Protein AF-A0A8X7QEQ2-F1 (afdb_monomer_lite)

Sequence (98 aa):
MLLFLHLNSVLGLSLESHLLNSKKRPPGVKASKASGKKTFDPDKQVEEFERIWKIKQKEIDAKERLSKMSLLDSLIGKKEPLLEYEESLKKKLINGLF

Organism: Brassica carinata (NCBI:txid52824)

pLDDT: mean 78.29, std 18.23, range [45.19, 97.06]

Secondary structure (DSSP, 8-state):
-HHHHHHHHHHHHHHHHHH-----PPTT-------------HHHHHHHHHHHHHHHHHHHHHHHHHHHHHHHHHHHT--SPPPHHHHHHHHHHHHHH-

Structure (mmCIF, N/CA/C/O backbone):
data_AF-A0A8X7QEQ2-F1
#
_entry.id   AF-A0A8X7QEQ2-F1
#
loop_
_atom_site.group_PDB
_atom_site.id
_atom_site.type_symbol
_atom_site.label_atom_id
_atom_site.label_alt_id
_atom_site.label_comp_id
_atom_site.label_asym_id
_atom_site.label_entity_id
_atom_site.label_seq_id
_atom_site.pdbx_PDB_ins_code
_atom_site.Cartn_x
_atom_site.Cartn_y
_atom_site.Cartn_z
_atom_site.occupancy
_atom_site.B_iso_or_equiv
_atom_site.auth_seq_id
_atom_site.auth_comp_id
_atom_site.auth_asym_id
_atom_site.auth_atom_id
_atom_site.pdbx_PDB_model_num
ATOM 1 N N . MET A 1 1 ? 18.983 -16.475 1.110 1.00 55.41 1 MET A N 1
ATOM 2 C CA . MET A 1 1 ? 19.321 -16.935 -0.260 1.00 55.41 1 MET A CA 1
ATOM 3 C C . MET A 1 1 ? 18.166 -17.656 -0.959 1.00 55.41 1 MET A C 1
ATOM 5 O O . MET A 1 1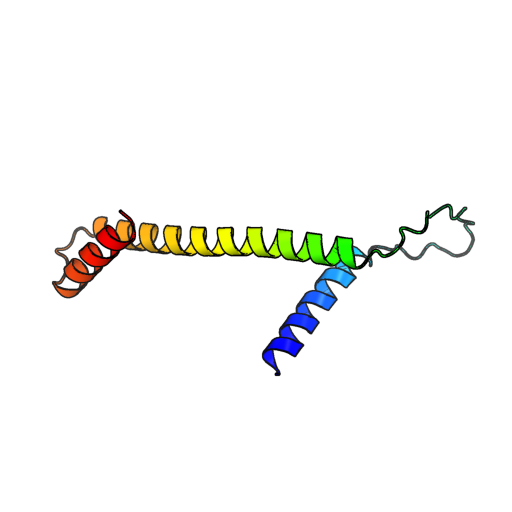 ? 17.936 -17.359 -2.122 1.00 55.41 1 MET A O 1
ATOM 9 N N . LEU A 1 2 ? 17.392 -18.525 -0.287 1.00 52.28 2 LEU A N 1
ATOM 10 C CA . LEU A 1 2 ? 16.280 -19.251 -0.933 1.00 52.28 2 LEU A CA 1
ATOM 11 C C . LEU A 1 2 ? 15.141 -18.358 -1.466 1.00 52.28 2 LEU A C 1
ATOM 13 O O . LEU A 1 2 ? 14.645 -18.615 -2.557 1.00 52.28 2 LEU A O 1
ATOM 17 N N . LEU A 1 3 ? 14.759 -17.285 -0.759 1.00 54.50 3 LEU A N 1
ATOM 18 C CA . LEU A 1 3 ? 13.711 -16.367 -1.240 1.00 54.50 3 LEU A CA 1
ATOM 19 C C . LEU A 1 3 ? 14.099 -15.646 -2.539 1.00 54.50 3 LEU A C 1
ATOM 21 O O . LEU A 1 3 ? 13.255 -15.443 -3.404 1.00 54.50 3 LEU A O 1
ATOM 25 N N . PHE A 1 4 ? 15.380 -15.307 -2.698 1.00 52.34 4 PHE A N 1
ATOM 26 C CA . PHE A 1 4 ? 15.871 -14.616 -3.890 1.00 52.34 4 PHE A CA 1
ATOM 27 C C . PHE A 1 4 ? 15.874 -15.551 -5.107 1.00 52.34 4 PHE A C 1
ATOM 29 O O . PHE A 1 4 ? 15.474 -15.156 -6.196 1.00 52.34 4 PHE A O 1
ATOM 36 N N . LEU A 1 5 ? 16.242 -16.821 -4.914 1.00 57.53 5 LEU A N 1
ATOM 37 C CA . LEU A 1 5 ? 16.158 -17.857 -5.950 1.00 57.53 5 LEU A CA 1
ATOM 38 C C . LEU A 1 5 ? 14.709 -18.140 -6.365 1.00 57.53 5 LEU A C 1
ATOM 40 O O . LEU A 1 5 ? 14.425 -18.269 -7.553 1.00 57.53 5 LEU A O 1
ATOM 44 N N . HIS A 1 6 ? 13.786 -18.193 -5.403 1.00 56.03 6 HIS A N 1
ATOM 45 C CA . HIS A 1 6 ? 12.379 -18.457 -5.691 1.00 56.03 6 HIS A CA 1
ATOM 46 C C . HIS A 1 6 ? 11.721 -17.303 -6.464 1.00 56.03 6 HIS A C 1
ATOM 48 O O . HIS A 1 6 ? 11.001 -17.550 -7.427 1.00 56.03 6 HIS A O 1
ATOM 54 N N . LEU A 1 7 ? 12.038 -16.048 -6.122 1.00 54.66 7 LEU A N 1
ATOM 55 C CA . LEU A 1 7 ? 11.522 -14.877 -6.838 1.00 54.66 7 LEU A CA 1
ATOM 56 C C . LEU A 1 7 ? 12.058 -14.7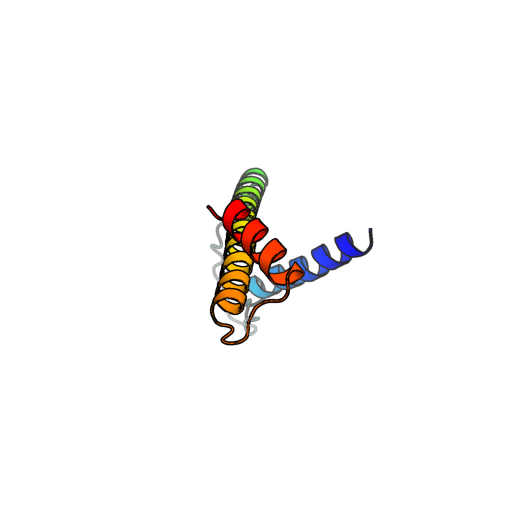92 -8.278 1.00 54.66 7 LEU A C 1
ATOM 58 O O . LEU A 1 7 ? 11.298 -14.496 -9.197 1.00 54.66 7 LEU A O 1
ATOM 62 N N . ASN A 1 8 ? 13.338 -15.122 -8.489 1.00 58.72 8 ASN A N 1
ATOM 63 C CA . ASN A 1 8 ? 13.930 -15.200 -9.829 1.00 58.72 8 ASN A CA 1
ATOM 64 C C . ASN A 1 8 ? 13.358 -16.367 -10.658 1.00 58.72 8 ASN A C 1
ATOM 66 O O . ASN A 1 8 ? 13.165 -16.219 -11.860 1.00 58.72 8 ASN A O 1
ATOM 70 N N . SER A 1 9 ? 13.019 -17.497 -10.023 1.00 62.31 9 SER A N 1
ATOM 71 C CA . SER A 1 9 ? 12.353 -18.636 -10.675 1.00 62.31 9 SER A CA 1
ATOM 72 C C . SER A 1 9 ? 10.935 -18.285 -11.150 1.00 62.31 9 SER A C 1
ATOM 74 O O . SER A 1 9 ? 10.574 -18.549 -12.295 1.00 62.31 9 SER A O 1
ATOM 76 N N . VAL A 1 10 ? 10.149 -17.603 -10.309 1.00 62.50 10 VAL A N 1
ATOM 77 C CA . VAL A 1 10 ? 8.779 -17.177 -10.650 1.00 62.50 10 VAL A CA 1
ATOM 78 C C . VAL A 1 10 ? 8.771 -16.079 -11.725 1.00 62.50 10 VAL A C 1
ATOM 80 O O . VAL A 1 10 ? 7.932 -16.110 -12.625 1.00 62.50 10 VAL A O 1
ATOM 83 N N . LEU A 1 11 ? 9.714 -15.129 -11.680 1.00 58.81 11 LEU A N 1
ATOM 84 C CA . LEU A 1 11 ? 9.838 -14.076 -12.697 1.00 58.81 11 LEU A CA 1
ATOM 85 C C . LEU A 1 11 ? 10.366 -14.602 -14.044 1.00 58.81 11 LEU A C 1
ATOM 87 O O . LEU A 1 11 ? 9.886 -14.148 -15.083 1.00 58.81 11 LEU A O 1
ATOM 91 N N . GLY A 1 12 ? 11.277 -15.585 -14.043 1.00 54.69 12 GLY A N 1
ATOM 92 C CA . GLY A 1 12 ? 11.754 -16.252 -15.263 1.00 54.69 12 GLY A CA 1
ATOM 93 C C . GLY A 1 12 ? 10.617 -16.935 -16.027 1.00 54.69 12 GLY A C 1
ATOM 94 O O . GLY A 1 12 ? 10.392 -16.644 -17.199 1.00 54.69 12 GLY A O 1
ATOM 95 N N . LEU A 1 13 ? 9.785 -17.709 -15.321 1.00 56.75 13 LEU A N 1
ATOM 96 C CA . LEU A 1 13 ? 8.622 -18.388 -15.907 1.00 56.75 13 LEU A CA 1
ATOM 97 C C . LEU A 1 13 ? 7.581 -17.421 -16.512 1.00 56.75 13 LEU A C 1
ATOM 99 O O . LEU A 1 13 ? 6.925 -17.757 -17.500 1.00 56.75 13 LEU A O 1
ATOM 103 N N . SER A 1 14 ? 7.439 -16.211 -15.957 1.00 50.72 14 SER A N 1
ATOM 104 C CA . SER A 1 14 ? 6.531 -15.182 -16.488 1.00 50.72 14 SER A CA 1
ATOM 105 C C . SER A 1 14 ? 7.052 -14.577 -17.800 1.00 50.72 14 SER A C 1
ATOM 107 O O . SER A 1 14 ? 6.284 -14.394 -18.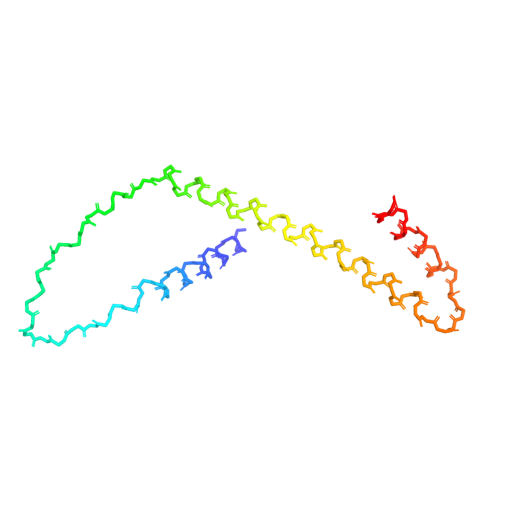751 1.00 50.72 14 SER A O 1
ATOM 109 N N . LEU A 1 15 ? 8.368 -14.349 -17.900 1.00 49.19 15 LEU A N 1
ATOM 110 C CA . LEU A 1 15 ? 9.013 -13.844 -19.115 1.00 49.19 15 LEU A CA 1
ATOM 111 C C . LEU A 1 15 ? 8.985 -14.876 -20.257 1.00 49.19 15 LEU A C 1
ATOM 113 O O . LEU A 1 15 ? 8.748 -14.511 -21.412 1.00 49.19 15 LEU A O 1
ATOM 117 N N . GLU A 1 16 ? 9.151 -16.165 -19.937 1.00 47.62 16 GLU A N 1
ATOM 118 C CA . GLU A 1 16 ? 9.021 -17.259 -20.907 1.00 47.62 16 GLU A CA 1
ATOM 119 C C . GLU A 1 16 ? 7.613 -17.304 -21.525 1.00 47.62 16 GLU A C 1
ATOM 121 O O . GLU A 1 16 ? 7.472 -17.508 -22.732 1.00 47.62 16 GLU A O 1
ATOM 126 N N . SER A 1 17 ? 6.561 -17.055 -20.736 1.00 53.00 17 SER A N 1
ATOM 127 C CA . SER A 1 17 ? 5.172 -17.132 -21.215 1.00 53.00 17 SER A CA 1
ATOM 128 C C . SER A 1 17 ? 4.841 -16.096 -22.304 1.00 53.00 17 SER A C 1
ATOM 130 O O . SER A 1 17 ? 4.061 -16.379 -23.216 1.00 53.00 17 SER A O 1
ATOM 132 N N . HIS A 1 18 ? 5.499 -14.931 -22.278 1.00 45.19 18 HIS A N 1
ATOM 133 C CA . HIS A 1 18 ? 5.323 -13.876 -23.280 1.00 45.19 18 HIS A CA 1
ATOM 134 C C . HIS A 1 18 ? 6.150 -14.081 -24.564 1.00 45.19 18 HIS A C 1
ATOM 136 O O . HIS A 1 18 ? 5.817 -13.491 -25.594 1.00 45.19 18 HIS A O 1
ATOM 142 N N . LEU A 1 19 ? 7.176 -14.944 -24.556 1.00 46.78 19 LEU A N 1
ATOM 143 C CA . LEU A 1 19 ? 7.951 -15.315 -25.755 1.00 46.78 19 LEU A CA 1
ATOM 144 C C . LEU A 1 19 ? 7.546 -16.676 -26.346 1.00 46.78 19 LEU A C 1
ATOM 146 O O . LEU A 1 19 ? 7.842 -16.959 -27.512 1.00 46.78 19 LEU A O 1
ATOM 150 N N . LEU A 1 20 ? 6.822 -17.508 -25.594 1.00 45.66 20 LEU A N 1
ATOM 151 C CA . LEU A 1 20 ? 6.425 -18.851 -26.019 1.00 45.66 20 LEU A CA 1
ATOM 152 C C . LEU A 1 20 ? 5.049 -18.931 -26.701 1.00 45.66 20 LEU A C 1
ATOM 154 O O . LEU A 1 20 ? 4.456 -20.003 -26.758 1.00 45.66 20 LEU A O 1
ATOM 158 N N . ASN A 1 21 ? 4.563 -17.849 -27.314 1.00 49.53 21 ASN A N 1
ATOM 159 C CA . ASN A 1 21 ? 3.531 -17.951 -28.356 1.00 49.53 21 ASN A CA 1
ATOM 160 C C . ASN A 1 21 ? 4.162 -18.027 -29.759 1.00 49.53 21 ASN A C 1
ATOM 162 O O . ASN A 1 21 ? 3.696 -17.425 -30.727 1.00 49.53 21 ASN A O 1
ATOM 166 N N . SER A 1 22 ? 5.266 -18.765 -29.885 1.00 54.12 22 SER A N 1
ATOM 167 C CA . SER A 1 22 ? 5.819 -19.139 -31.183 1.00 54.12 22 SER A CA 1
ATOM 168 C C . SER A 1 22 ? 5.189 -20.459 -31.624 1.00 54.12 22 SER A C 1
ATOM 170 O O . SER A 1 22 ? 5.720 -21.550 -31.436 1.00 54.12 22 SER A O 1
ATOM 172 N N . LYS A 1 23 ? 3.999 -20.345 -32.222 1.00 58.34 23 LYS A N 1
ATOM 173 C CA . LYS A 1 23 ? 3.301 -21.419 -32.943 1.00 58.34 23 LYS A CA 1
ATOM 174 C C . LYS A 1 23 ? 4.311 -22.139 -33.856 1.00 58.34 23 LYS A C 1
ATOM 176 O O . LYS A 1 23 ? 4.742 -21.566 -34.861 1.00 58.34 23 LYS A O 1
ATOM 181 N N . LYS A 1 24 ? 4.737 -23.362 -33.499 1.00 61.00 24 LYS A N 1
ATOM 182 C CA . LYS A 1 24 ? 5.604 -24.191 -34.357 1.00 61.00 24 LYS A CA 1
ATOM 183 C C . LYS A 1 24 ? 4.883 -24.374 -35.692 1.00 61.00 24 LYS A C 1
ATOM 185 O O . LYS A 1 24 ? 3.797 -24.945 -35.743 1.00 61.00 24 LYS A O 1
ATOM 190 N N . ARG A 1 25 ? 5.452 -23.801 -36.756 1.00 60.34 25 ARG A N 1
ATOM 191 C CA . ARG A 1 25 ? 4.868 -23.846 -38.100 1.00 60.34 25 ARG A CA 1
ATOM 192 C C . ARG A 1 25 ? 5.012 -25.259 -38.677 1.00 60.34 25 ARG A C 1
ATOM 194 O O . ARG A 1 25 ? 6.054 -25.878 -38.457 1.00 60.34 25 ARG A O 1
ATOM 201 N N . PRO A 1 26 ? 4.002 -25.759 -39.404 1.00 67.81 26 PRO A N 1
ATOM 202 C CA . PRO A 1 26 ? 4.077 -27.059 -40.053 1.00 67.81 26 PRO A CA 1
ATOM 203 C C . PRO A 1 26 ? 5.239 -27.101 -41.063 1.00 67.81 26 PRO A C 1
ATOM 205 O O . PRO A 1 26 ? 5.586 -26.066 -41.648 1.00 67.81 26 PRO A O 1
ATOM 208 N N . PRO A 1 27 ? 5.862 -28.274 -41.264 1.00 59.62 27 PRO A N 1
ATOM 209 C CA . PRO A 1 27 ? 6.957 -28.430 -42.214 1.00 59.62 27 PRO A CA 1
ATOM 210 C C . PRO A 1 27 ? 6.466 -28.101 -43.632 1.00 59.62 27 PRO A C 1
ATOM 212 O O . PRO A 1 27 ? 5.458 -28.638 -44.077 1.00 59.62 27 PRO A O 1
ATOM 215 N N . GLY A 1 28 ? 7.162 -27.197 -44.334 1.00 61.59 28 GLY A N 1
ATOM 216 C CA . GLY A 1 28 ? 6.899 -26.893 -45.751 1.00 61.59 28 GLY A CA 1
ATOM 217 C C . GLY A 1 28 ? 6.707 -25.417 -46.119 1.00 61.59 28 GLY A C 1
ATOM 218 O O . GLY A 1 28 ? 6.696 -25.097 -47.303 1.00 61.59 28 GLY A O 1
ATOM 219 N N . VAL A 1 29 ? 6.615 -24.490 -45.158 1.00 63.12 29 VAL A N 1
ATOM 220 C CA . VAL A 1 29 ? 6.415 -23.056 -45.460 1.00 63.12 29 VAL A CA 1
ATOM 221 C C . VAL A 1 29 ? 7.699 -22.256 -45.215 1.00 63.12 29 VAL A C 1
ATOM 223 O O . VAL A 1 29 ? 8.110 -22.055 -44.070 1.00 63.12 29 VAL A O 1
ATOM 226 N N . LYS A 1 30 ? 8.340 -21.771 -46.290 1.00 66.06 30 LYS A N 1
ATOM 227 C CA . LYS A 1 30 ? 9.491 -20.852 -46.207 1.00 66.06 30 LYS A CA 1
ATOM 228 C C . LYS A 1 30 ? 9.037 -19.509 -45.627 1.00 66.06 30 LYS A C 1
ATOM 230 O O . LYS A 1 30 ? 8.274 -18.784 -46.255 1.00 66.06 30 LYS A O 1
ATOM 235 N N . ALA A 1 31 ? 9.537 -19.154 -44.447 1.00 63.50 31 ALA A N 1
ATOM 236 C CA . ALA A 1 31 ? 9.420 -17.800 -43.921 1.00 63.50 31 ALA A CA 1
ATOM 237 C C . ALA A 1 31 ? 10.620 -16.977 -44.404 1.00 63.50 31 ALA A C 1
ATOM 239 O O . ALA A 1 31 ? 11.756 -17.287 -44.045 1.00 63.50 31 ALA A O 1
ATOM 240 N N . SER A 1 32 ? 10.376 -15.919 -45.178 1.00 58.66 32 SER A N 1
ATOM 241 C CA . SER A 1 32 ? 11.383 -14.877 -45.379 1.00 58.66 32 SER A CA 1
ATOM 242 C C . SER A 1 32 ? 11.594 -14.186 -44.030 1.00 58.66 32 SER A C 1
ATOM 244 O O . SER A 1 32 ? 10.734 -13.445 -43.552 1.00 58.66 32 SER A O 1
ATOM 246 N N . LYS A 1 33 ? 12.678 -14.522 -43.323 1.00 59.28 33 LYS A N 1
ATOM 247 C CA . LYS A 1 33 ? 13.008 -13.884 -42.047 1.00 59.28 33 LYS A CA 1
ATOM 248 C C . LYS A 1 33 ? 13.671 -12.537 -42.326 1.00 59.28 33 LYS A C 1
ATOM 250 O O . LYS A 1 33 ? 14.887 -12.465 -42.417 1.00 59.28 33 LYS A O 1
ATOM 255 N N . ALA A 1 34 ? 12.883 -11.470 -42.345 1.00 59.72 34 ALA A N 1
ATOM 256 C CA . ALA A 1 34 ? 13.362 -10.137 -41.984 1.00 59.72 34 ALA A CA 1
ATOM 257 C C . ALA A 1 34 ? 12.927 -9.832 -40.542 1.00 59.72 34 ALA A C 1
ATOM 259 O O . ALA A 1 34 ? 12.165 -8.911 -40.274 1.00 59.72 34 ALA A O 1
ATOM 260 N N . SER A 1 35 ? 13.366 -10.660 -39.591 1.00 57.19 35 SER A N 1
ATOM 261 C CA . SER A 1 35 ? 13.272 -10.295 -38.178 1.00 57.19 35 SER A CA 1
ATOM 262 C C . SER A 1 35 ? 14.502 -9.458 -37.867 1.00 57.19 35 SER A C 1
ATOM 264 O O . SER A 1 35 ? 15.557 -10.014 -37.567 1.00 57.19 35 SER A O 1
ATOM 266 N N . GLY A 1 36 ? 14.378 -8.135 -38.002 1.00 58.91 36 GLY A N 1
ATOM 267 C CA . GLY A 1 36 ? 15.411 -7.185 -37.601 1.00 58.91 36 GLY A CA 1
ATOM 268 C C . GLY A 1 36 ? 15.913 -7.535 -36.203 1.00 58.91 36 GLY A C 1
ATOM 269 O O . GLY A 1 36 ? 15.134 -7.627 -35.251 1.00 58.91 36 GLY A O 1
ATOM 270 N N . LYS A 1 37 ? 17.209 -7.819 -36.097 1.00 63.16 37 LYS A N 1
ATOM 271 C CA . LYS A 1 37 ? 17.862 -8.155 -34.839 1.00 63.16 37 LYS A CA 1
ATOM 272 C C . LYS A 1 37 ? 17.852 -6.896 -33.975 1.00 63.16 37 LYS A C 1
ATOM 274 O O . LYS A 1 37 ? 18.699 -6.031 -34.155 1.00 63.16 37 LYS A O 1
ATOM 279 N N . LYS A 1 38 ? 16.867 -6.760 -33.081 1.00 66.19 38 LYS A N 1
ATOM 280 C CA . LYS A 1 38 ? 16.930 -5.755 -32.015 1.00 66.19 38 LYS A CA 1
ATOM 281 C C . LYS A 1 38 ? 18.173 -6.082 -31.195 1.00 66.19 38 LYS A C 1
ATOM 283 O O . LYS A 1 38 ? 18.264 -7.163 -30.615 1.00 66.19 38 LYS A O 1
ATOM 288 N N . THR A 1 39 ? 19.158 -5.197 -31.239 1.00 64.19 39 THR A N 1
ATOM 289 C CA . THR A 1 39 ? 20.355 -5.281 -30.408 1.00 64.19 39 THR A CA 1
ATOM 290 C C . THR A 1 39 ? 19.907 -5.253 -28.952 1.00 64.19 39 THR A C 1
ATOM 292 O O . THR A 1 39 ? 19.200 -4.334 -28.541 1.00 64.19 39 THR A O 1
ATOM 295 N N . PHE A 1 40 ? 20.250 -6.303 -28.207 1.00 66.88 40 PHE A N 1
ATOM 296 C CA . PHE A 1 40 ? 20.097 -6.329 -26.759 1.00 66.88 40 PHE A CA 1
ATOM 297 C C . PHE A 1 40 ? 20.998 -5.231 -26.201 1.00 66.88 40 PHE A C 1
ATOM 299 O O . PHE A 1 40 ? 22.218 -5.314 -26.319 1.00 66.88 40 PHE A O 1
ATOM 306 N N . ASP A 1 41 ? 20.370 -4.178 -25.701 1.00 74.50 41 ASP A N 1
ATOM 307 C CA . ASP A 1 41 ? 21.040 -3.035 -25.107 1.00 74.50 41 ASP A CA 1
ATOM 308 C C . ASP A 1 41 ? 20.789 -3.127 -23.594 1.00 74.50 41 ASP A C 1
ATOM 310 O O . ASP A 1 41 ? 19.659 -2.873 -23.156 1.00 74.50 41 ASP A O 1
ATOM 314 N N . PRO A 1 42 ? 21.765 -3.633 -22.817 1.00 75.94 42 PRO A N 1
ATOM 315 C CA . PRO A 1 42 ? 21.584 -3.889 -21.392 1.00 75.94 42 PRO A CA 1
ATOM 316 C C . PRO A 1 42 ? 21.251 -2.607 -20.627 1.00 75.94 42 PRO A C 1
ATOM 318 O O . PRO A 1 42 ? 20.447 -2.656 -19.699 1.00 75.94 42 PRO A O 1
ATOM 321 N N . ASP A 1 43 ? 21.774 -1.462 -21.064 1.00 78.56 43 ASP A N 1
ATOM 322 C CA . ASP A 1 43 ? 21.561 -0.174 -20.405 1.00 78.56 43 ASP A CA 1
ATOM 323 C C . ASP A 1 43 ? 20.092 0.251 -20.515 1.00 78.56 43 ASP A C 1
ATOM 325 O O . ASP A 1 43 ? 19.457 0.599 -19.519 1.00 78.56 43 ASP A O 1
ATOM 329 N N . LYS A 1 44 ? 19.484 0.064 -21.694 1.00 82.50 44 LYS A N 1
ATOM 330 C CA . LYS A 1 44 ? 18.043 0.303 -21.894 1.00 82.50 44 LYS A CA 1
ATOM 331 C C . LYS A 1 44 ? 17.159 -0.620 -21.058 1.00 82.50 44 LYS A C 1
ATOM 333 O O . LYS A 1 44 ? 16.053 -0.234 -20.688 1.00 82.50 44 LYS A O 1
ATOM 338 N N . GLN A 1 45 ? 17.603 -1.847 -20.773 1.00 84.31 45 GLN A N 1
ATOM 339 C CA . GLN A 1 45 ? 16.848 -2.739 -19.890 1.00 84.31 45 GLN A CA 1
ATOM 340 C C . GLN A 1 45 ? 16.931 -2.292 -18.437 1.00 84.31 45 GLN A C 1
ATOM 342 O O . GLN A 1 45 ? 15.906 -2.281 -17.763 1.00 84.31 45 GLN A O 1
ATOM 347 N N . VAL A 1 46 ? 18.116 -1.905 -17.961 1.00 87.31 46 VAL A N 1
ATOM 348 C CA . VAL A 1 46 ? 18.295 -1.396 -16.594 1.00 87.31 46 VAL A CA 1
ATOM 349 C C . VAL A 1 46 ? 17.435 -0.150 -16.371 1.00 87.31 46 VAL A C 1
ATOM 351 O O . VAL A 1 46 ? 16.715 -0.086 -15.375 1.00 87.31 46 VAL A O 1
ATOM 354 N N . GLU A 1 47 ? 17.412 0.779 -17.329 1.00 90.44 47 GLU A N 1
ATOM 355 C CA . GLU A 1 47 ? 16.546 1.964 -17.279 1.00 90.44 47 GLU A CA 1
ATOM 356 C C . GLU A 1 47 ? 15.050 1.604 -17.197 1.00 90.44 47 GLU A C 1
ATOM 358 O O . GLU A 1 47 ? 14.306 2.180 -16.396 1.00 90.44 47 GLU A O 1
ATOM 363 N N . GLU A 1 48 ? 14.594 0.621 -17.982 1.00 90.75 48 GLU A N 1
ATOM 364 C CA . GLU A 1 48 ? 13.204 0.153 -17.941 1.00 90.75 48 GLU A CA 1
ATOM 365 C C . GLU A 1 48 ? 12.876 -0.541 -16.606 1.00 90.75 48 GLU A C 1
ATOM 367 O O . GLU A 1 48 ? 11.815 -0.306 -16.023 1.00 90.75 48 GLU A O 1
ATOM 372 N N . PHE A 1 49 ? 13.797 -1.340 -16.060 1.00 93.00 49 PHE A N 1
ATOM 373 C CA . PHE A 1 49 ? 13.624 -1.969 -14.749 1.00 93.00 49 PHE A CA 1
ATOM 374 C C . PHE A 1 49 ? 13.541 -0.940 -13.624 1.00 93.00 49 PHE A C 1
ATOM 376 O O . PHE A 1 49 ? 12.657 -1.037 -12.770 1.00 93.00 49 PHE A O 1
ATOM 383 N N . GLU A 1 50 ? 14.407 0.074 -13.631 1.00 94.12 50 GLU A N 1
ATOM 384 C CA . GLU A 1 50 ? 14.325 1.172 -12.672 1.00 94.12 50 GLU A CA 1
ATOM 385 C C . GLU A 1 50 ? 12.991 1.908 -12.764 1.00 94.12 50 GLU A C 1
ATOM 387 O O . GLU A 1 50 ? 12.392 2.256 -11.742 1.00 94.12 50 GLU A O 1
ATOM 392 N N . ARG A 1 51 ? 12.508 2.152 -13.987 1.00 95.81 51 ARG A N 1
ATOM 393 C CA . ARG A 1 51 ? 11.216 2.796 -14.215 1.00 95.81 51 ARG A CA 1
ATOM 394 C C . ARG A 1 51 ? 10.081 1.966 -13.622 1.00 95.81 51 ARG A C 1
ATOM 396 O O . ARG A 1 51 ? 9.259 2.511 -12.883 1.00 95.81 51 ARG A O 1
ATOM 403 N N . ILE A 1 52 ? 10.047 0.666 -13.912 1.00 95.31 52 ILE A N 1
ATOM 404 C CA . ILE A 1 52 ? 9.038 -0.250 -13.370 1.00 95.31 52 ILE A CA 1
ATOM 405 C C . ILE A 1 52 ? 9.113 -0.280 -11.839 1.00 95.31 52 ILE A C 1
ATOM 407 O O . ILE A 1 52 ? 8.079 -0.176 -11.179 1.00 95.31 52 ILE A O 1
ATOM 411 N N . TRP A 1 53 ? 10.313 -0.348 -11.259 1.00 96.31 53 TRP A N 1
ATOM 412 C CA . TRP A 1 53 ? 10.502 -0.349 -9.808 1.00 96.31 53 TRP A CA 1
ATOM 413 C C . TRP A 1 53 ? 9.968 0.927 -9.151 1.00 96.31 53 TRP A C 1
ATOM 415 O O . TRP A 1 53 ? 9.204 0.858 -8.188 1.00 96.31 53 TRP A O 1
ATOM 425 N N . LYS A 1 54 ? 10.288 2.097 -9.717 1.00 96.50 54 LYS A N 1
ATOM 426 C CA . LYS A 1 54 ? 9.794 3.398 -9.237 1.00 96.50 54 LYS A CA 1
ATOM 427 C C . LYS A 1 54 ? 8.267 3.477 -9.278 1.00 96.50 54 LYS A C 1
ATOM 429 O O . LYS A 1 54 ? 7.656 4.001 -8.349 1.00 96.50 54 LYS A O 1
ATOM 434 N N . ILE A 1 55 ? 7.634 2.956 -10.333 1.00 96.50 55 ILE A N 1
ATOM 435 C CA . ILE A 1 55 ? 6.167 2.876 -10.415 1.00 96.50 55 ILE A CA 1
ATOM 436 C C . ILE A 1 55 ? 5.638 1.941 -9.328 1.00 96.50 55 ILE A C 1
ATOM 438 O O . ILE A 1 55 ? 4.704 2.297 -8.611 1.00 96.50 55 ILE A O 1
ATOM 442 N N . LYS A 1 56 ? 6.268 0.775 -9.156 1.00 96.31 56 LYS A N 1
ATOM 443 C CA . LYS A 1 56 ? 5.824 -0.216 -8.180 1.00 96.31 56 LYS A CA 1
ATOM 444 C C . LYS A 1 56 ? 5.896 0.297 -6.750 1.00 96.31 56 LYS A C 1
ATOM 446 O O . LYS A 1 56 ? 4.984 0.045 -5.969 1.00 96.31 56 LYS A O 1
ATOM 451 N N . 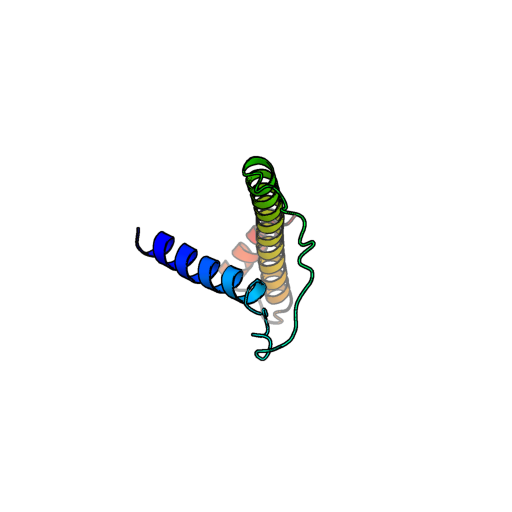GLN A 1 57 ? 6.944 1.042 -6.427 1.00 96.75 57 GLN A N 1
ATOM 452 C CA . GLN A 1 57 ? 7.110 1.662 -5.121 1.00 96.75 57 GLN A CA 1
ATOM 453 C C . GLN A 1 57 ? 5.973 2.648 -4.832 1.00 96.75 57 GLN A C 1
ATOM 455 O O . GLN A 1 57 ? 5.310 2.530 -3.808 1.00 96.75 57 GLN A O 1
ATOM 460 N N . LYS A 1 58 ? 5.637 3.520 -5.794 1.00 96.94 58 LYS A N 1
ATOM 461 C CA . LYS A 1 58 ? 4.490 4.434 -5.665 1.00 96.94 58 LYS A CA 1
ATOM 462 C C . LYS A 1 58 ? 3.161 3.699 -5.484 1.00 96.94 58 LYS A C 1
ATOM 464 O O . LYS A 1 58 ? 2.312 4.160 -4.726 1.00 96.94 58 LYS A O 1
ATOM 469 N N . GLU A 1 59 ? 2.958 2.571 -6.169 1.00 96.50 59 GLU A N 1
ATOM 470 C CA . GLU A 1 59 ? 1.764 1.741 -5.964 1.00 96.50 59 GLU A CA 1
ATOM 471 C C . GLU A 1 59 ? 1.700 1.158 -4.551 1.00 96.50 59 GLU A C 1
ATOM 473 O O . GLU A 1 59 ? 0.615 1.087 -3.976 1.00 96.50 59 GLU A O 1
ATOM 478 N N . ILE A 1 60 ? 2.834 0.707 -4.009 1.00 97.06 60 ILE A N 1
ATOM 479 C CA . ILE A 1 60 ? 2.914 0.162 -2.650 1.00 97.06 60 ILE A CA 1
ATOM 480 C C . ILE A 1 60 ? 2.576 1.260 -1.642 1.00 97.06 60 ILE A C 1
ATOM 482 O O . ILE A 1 60 ? 1.657 1.076 -0.848 1.00 97.06 60 ILE A O 1
ATOM 486 N N . ASP A 1 61 ? 3.207 2.427 -1.758 1.00 95.81 61 ASP A N 1
ATOM 487 C CA . ASP A 1 61 ? 2.959 3.568 -0.871 1.00 95.81 61 ASP A CA 1
ATOM 488 C C . ASP A 1 61 ? 1.483 4.009 -0.921 1.00 95.81 61 ASP A C 1
ATOM 490 O O . ASP A 1 61 ? 0.841 4.252 0.106 1.00 95.81 61 ASP A O 1
ATOM 494 N N . ALA A 1 62 ? 0.898 4.058 -2.124 1.00 96.19 62 ALA A N 1
ATOM 495 C CA . ALA A 1 62 ? -0.515 4.376 -2.302 1.00 96.19 62 ALA A CA 1
ATOM 496 C C . ALA A 1 62 ? -1.431 3.318 -1.667 1.00 96.19 62 AL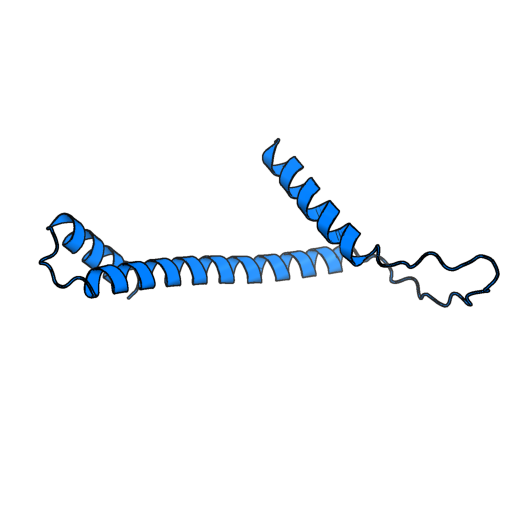A A C 1
ATOM 498 O O . ALA A 1 62 ? -2.418 3.671 -1.020 1.00 96.19 62 ALA A O 1
ATOM 499 N N . LYS A 1 63 ? -1.110 2.025 -1.806 1.00 96.31 63 LYS A N 1
ATOM 500 C CA . LYS A 1 63 ? -1.869 0.930 -1.182 1.00 96.31 63 LYS A CA 1
ATOM 501 C C . LYS A 1 63 ? -1.780 0.956 0.337 1.00 96.31 63 LYS A C 1
ATOM 503 O O . LYS A 1 63 ? -2.793 0.725 0.995 1.00 96.31 63 LYS A O 1
ATOM 508 N N . GLU A 1 64 ? -0.617 1.261 0.902 1.00 95.44 64 GLU A N 1
ATOM 509 C CA . GLU A 1 64 ? -0.462 1.425 2.349 1.00 95.44 64 GLU A CA 1
ATOM 510 C C . GLU A 1 64 ? -1.320 2.581 2.866 1.00 95.44 64 GLU A C 1
ATOM 512 O O . GLU A 1 64 ? -2.039 2.430 3.858 1.00 95.44 64 GLU A O 1
ATOM 517 N N . ARG A 1 65 ? -1.310 3.720 2.161 1.00 96.19 65 ARG A N 1
ATOM 518 C CA . ARG A 1 65 ? -2.163 4.867 2.495 1.00 96.19 65 ARG A CA 1
ATOM 519 C C . ARG A 1 65 ? -3.652 4.515 2.411 1.00 96.19 65 ARG A C 1
ATOM 521 O O . ARG A 1 65 ? -4.387 4.793 3.355 1.00 96.19 65 ARG A O 1
ATOM 528 N N . LEU A 1 66 ? -4.084 3.856 1.334 1.00 96.50 66 LEU A N 1
ATOM 529 C CA . LEU A 1 66 ? -5.471 3.403 1.161 1.00 96.50 66 LEU A CA 1
ATOM 530 C C . LEU A 1 66 ? -5.900 2.411 2.247 1.00 96.50 66 LEU A C 1
ATOM 532 O O . LEU A 1 66 ? -7.016 2.499 2.750 1.00 96.50 66 LEU A O 1
ATOM 536 N N . SER A 1 67 ? -5.011 1.502 2.651 1.00 96.31 67 SER A N 1
ATOM 537 C CA . SER A 1 67 ? -5.295 0.525 3.708 1.00 96.31 67 SER A CA 1
ATOM 538 C C . SER A 1 67 ? -5.523 1.210 5.058 1.00 96.31 67 SER A C 1
ATOM 540 O O . SER A 1 67 ? -6.462 0.866 5.774 1.00 96.31 67 SER A O 1
ATOM 542 N N . LYS A 1 68 ? -4.719 2.232 5.389 1.00 95.81 68 LYS A N 1
ATOM 543 C CA . LYS A 1 68 ? -4.911 3.047 6.602 1.00 95.81 68 LYS A CA 1
ATOM 544 C C . LYS A 1 68 ? -6.231 3.822 6.566 1.00 95.81 68 LYS A C 1
ATOM 546 O O . LYS A 1 68 ? -6.919 3.872 7.581 1.00 95.81 68 LYS A O 1
ATOM 551 N N . MET A 1 69 ? -6.595 4.389 5.413 1.00 96.12 69 MET A N 1
ATOM 552 C CA . MET A 1 69 ? -7.868 5.103 5.230 1.00 96.12 69 MET A CA 1
ATOM 553 C C . MET A 1 69 ? -9.065 4.160 5.385 1.00 96.12 69 MET A C 1
ATOM 555 O O . MET A 1 69 ? -9.952 4.441 6.177 1.00 96.12 69 MET A O 1
ATOM 559 N N . SER A 1 70 ? -9.043 2.995 4.732 1.00 96.19 70 SER A N 1
ATOM 560 C CA . SER A 1 70 ? -10.114 1.995 4.843 1.00 96.19 70 SER A CA 1
ATOM 561 C C . SER A 1 70 ? -10.294 1.478 6.276 1.00 96.19 70 SER A C 1
ATOM 563 O O . SER A 1 70 ? -11.423 1.290 6.739 1.00 96.19 70 SER A O 1
ATOM 565 N N . LEU A 1 71 ? -9.194 1.286 7.010 1.00 95.69 71 LEU A N 1
ATOM 566 C CA . LEU A 1 71 ? -9.249 0.917 8.423 1.00 95.69 71 LEU A CA 1
ATOM 567 C C . LEU A 1 71 ? -9.854 2.045 9.271 1.00 95.69 71 LEU A C 1
ATOM 569 O O . LEU A 1 71 ? -10.682 1.778 10.142 1.00 95.69 71 LEU A O 1
ATOM 573 N N . LEU A 1 72 ? -9.480 3.299 9.008 1.00 95.81 72 LEU A N 1
ATOM 574 C CA . LEU A 1 72 ? -10.047 4.461 9.689 1.00 95.81 72 LEU A CA 1
ATOM 575 C C . LEU A 1 72 ? -11.552 4.608 9.407 1.00 95.81 72 LEU A C 1
ATOM 577 O O . LEU A 1 72 ? -12.318 4.800 10.349 1.00 95.81 72 LEU A O 1
ATOM 581 N N . ASP A 1 73 ? -11.981 4.448 8.156 1.00 95.25 73 ASP A N 1
ATOM 582 C CA . ASP A 1 73 ? -13.395 4.467 7.762 1.00 95.25 73 ASP A CA 1
ATOM 583 C C . ASP A 1 73 ? -14.184 3.379 8.497 1.00 95.25 73 ASP A C 1
ATOM 585 O O . ASP A 1 73 ? -15.268 3.631 9.024 1.00 95.25 73 ASP A O 1
ATOM 589 N N . SER A 1 74 ? -13.600 2.183 8.615 1.00 94.31 74 SER A N 1
ATOM 590 C CA . SER A 1 74 ? -14.197 1.069 9.356 1.00 94.31 74 SER A CA 1
ATOM 591 C C . SER A 1 74 ? -14.359 1.390 10.846 1.00 94.31 74 SER A C 1
ATOM 593 O O . SER A 1 74 ? -15.385 1.056 11.432 1.00 94.31 74 SER A O 1
ATOM 595 N N . LEU A 1 75 ? -13.382 2.065 11.464 1.00 93.81 75 LEU A N 1
ATOM 596 C CA . LEU A 1 75 ? -13.470 2.512 12.861 1.00 93.81 75 LEU A CA 1
ATOM 597 C C . LEU A 1 75 ? -14.500 3.632 13.053 1.00 93.81 75 LEU A C 1
ATOM 599 O O . LEU A 1 75 ? -15.182 3.662 14.072 1.00 93.81 75 LEU A O 1
ATOM 603 N N . ILE A 1 76 ? -14.618 4.558 12.099 1.00 92.38 76 ILE A N 1
ATOM 604 C CA . ILE A 1 76 ? -15.600 5.652 12.146 1.00 92.38 76 ILE A CA 1
ATOM 605 C C . ILE A 1 76 ? -17.024 5.128 11.919 1.00 92.38 76 ILE A C 1
ATOM 607 O O . ILE A 1 76 ? -17.963 5.659 12.503 1.00 92.38 76 ILE A O 1
ATOM 611 N N . GLY A 1 77 ? -17.186 4.082 11.106 1.00 93.00 77 GLY A N 1
ATOM 612 C CA . GLY A 1 77 ? -18.482 3.476 10.801 1.00 93.00 77 GLY A CA 1
ATOM 613 C C . GLY A 1 77 ? -19.083 2.622 11.923 1.00 93.00 77 GLY A C 1
ATOM 614 O O . GLY A 1 77 ? -20.255 2.246 11.832 1.00 93.00 77 GLY A O 1
ATOM 615 N N . LYS A 1 78 ? -18.323 2.305 12.982 1.00 91.62 78 LYS A N 1
ATOM 616 C CA . LYS A 1 78 ? -18.854 1.578 14.144 1.00 91.62 78 LYS A CA 1
ATOM 617 C C . LYS A 1 78 ? -19.886 2.446 14.877 1.00 91.62 78 LYS A C 1
ATOM 619 O O . LYS A 1 78 ? -19.618 3.595 15.211 1.00 91.62 78 LYS A O 1
ATOM 624 N N . LYS A 1 79 ? -21.073 1.883 15.133 1.00 85.62 79 LYS A N 1
ATOM 625 C CA . LYS A 1 79 ? -22.159 2.548 15.885 1.00 85.62 79 LYS A CA 1
ATOM 626 C C . LYS A 1 79 ? -22.000 2.437 17.402 1.00 85.62 79 LYS A C 1
ATOM 628 O O . LYS A 1 79 ? -22.617 3.200 18.137 1.00 85.62 79 LYS A O 1
ATOM 633 N N . GLU A 1 80 ? -21.217 1.467 17.855 1.00 87.62 80 GLU A N 1
ATOM 634 C CA . GLU A 1 80 ? -20.921 1.249 19.268 1.00 87.62 80 GLU A CA 1
ATOM 635 C C . GLU A 1 80 ? -19.813 2.198 19.745 1.00 87.62 80 GLU A C 1
ATOM 637 O O . GLU A 1 80 ? -18.952 2.580 18.943 1.00 87.62 80 GLU A O 1
ATOM 642 N N . PRO A 1 81 ? -19.814 2.587 21.034 1.00 87.38 81 PRO A N 1
ATOM 643 C CA . PRO A 1 81 ? -18.739 3.391 21.595 1.00 87.38 81 PRO A CA 1
ATOM 644 C C . PRO A 1 81 ? -17.405 2.652 21.460 1.00 87.38 81 PRO A C 1
ATOM 646 O O . PRO A 1 81 ? -17.285 1.475 21.804 1.00 87.38 81 PRO A O 1
ATOM 649 N N . LEU A 1 82 ? -16.402 3.355 20.939 1.00 90.50 82 LEU A N 1
ATOM 650 C CA . LEU A 1 82 ? -15.058 2.816 20.778 1.00 90.50 82 LEU A CA 1
ATOM 651 C C . LEU A 1 82 ? -14.422 2.613 22.157 1.00 90.50 82 LEU A C 1
ATOM 653 O O . LEU A 1 82 ? -14.540 3.458 23.042 1.00 90.50 82 LEU A O 1
ATOM 657 N N . LEU A 1 83 ? -13.711 1.500 22.329 1.00 93.44 83 LEU A N 1
ATOM 658 C CA . LEU A 1 83 ? -12.857 1.317 23.499 1.00 93.44 83 LEU A CA 1
ATOM 659 C C . LEU A 1 83 ? -11.682 2.302 23.454 1.00 93.44 83 LEU A C 1
ATOM 661 O O . LEU A 1 83 ? -11.220 2.694 22.382 1.00 93.44 83 LEU A O 1
ATOM 665 N N . GLU A 1 84 ? -11.134 2.641 24.619 1.00 91.94 84 GLU A N 1
ATOM 666 C CA . GLU A 1 84 ? -10.067 3.642 24.759 1.00 91.94 84 GLU A CA 1
ATOM 667 C C . GLU A 1 84 ? -8.831 3.344 23.886 1.00 91.94 84 GLU A C 1
ATOM 669 O O . GLU A 1 84 ? -8.234 4.244 23.284 1.00 91.94 84 GLU A O 1
ATOM 674 N N . TYR A 1 85 ? -8.483 2.063 23.717 1.00 93.25 85 TYR A N 1
ATOM 675 C CA . TYR A 1 85 ? -7.397 1.669 22.819 1.00 93.25 85 TYR A CA 1
ATOM 676 C C . TYR A 1 85 ? -7.739 1.926 21.339 1.00 93.25 85 TYR A C 1
ATOM 678 O O . TYR A 1 85 ? -6.864 2.366 20.588 1.00 93.25 85 TYR A O 1
ATOM 686 N N . GLU A 1 86 ? -8.990 1.717 20.914 1.00 92.50 86 GLU A N 1
ATOM 687 C CA . GLU A 1 86 ? -9.449 1.990 19.546 1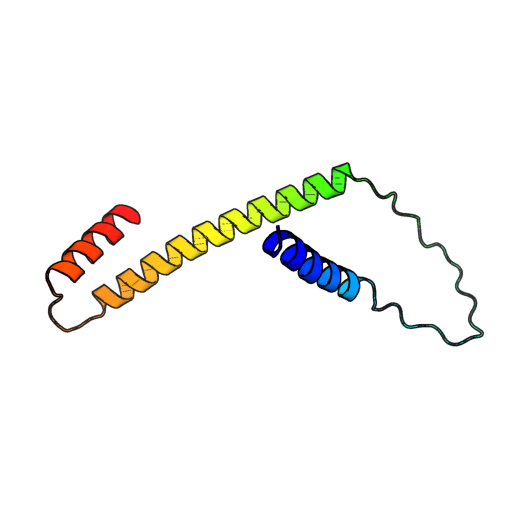.00 92.50 86 GLU A CA 1
ATOM 688 C C . GLU A 1 86 ? -9.486 3.492 19.266 1.00 92.50 86 GLU A C 1
ATOM 690 O O . GLU A 1 86 ? -9.082 3.930 18.188 1.00 92.50 86 GLU A O 1
ATOM 695 N N . GLU A 1 87 ? -9.886 4.302 20.247 1.00 93.50 87 GLU A N 1
ATOM 696 C CA . GLU A 1 87 ? -9.821 5.759 20.141 1.00 93.50 87 GLU A CA 1
ATOM 697 C C . GLU A 1 87 ? -8.382 6.255 19.985 1.00 93.50 87 GLU A C 1
ATOM 699 O O . GLU A 1 87 ? -8.100 7.119 19.150 1.00 93.50 87 GLU A O 1
ATOM 704 N N . SER A 1 88 ? -7.448 5.689 20.757 1.00 95.19 88 SER A N 1
ATOM 705 C CA . SER A 1 88 ? -6.026 6.018 20.635 1.00 95.19 88 SER A CA 1
ATOM 706 C C . SER A 1 88 ? -5.480 5.657 19.248 1.00 95.19 88 SER A C 1
ATOM 708 O O . SER A 1 88 ? -4.731 6.434 18.649 1.00 95.19 88 SER A O 1
ATOM 710 N N . LEU A 1 89 ? -5.897 4.508 18.702 1.00 95.12 89 LEU A N 1
ATOM 711 C CA . LEU A 1 89 ? -5.523 4.055 17.367 1.00 95.12 89 LEU A CA 1
ATOM 712 C C . LEU A 1 89 ? -6.104 4.983 16.296 1.00 95.12 89 LEU A C 1
ATOM 714 O O . LEU A 1 89 ? -5.378 5.417 15.404 1.00 95.12 89 LEU A O 1
ATOM 718 N N . LYS A 1 90 ? -7.381 5.356 16.422 1.00 95.06 90 LYS A N 1
ATOM 719 C CA . LYS A 1 90 ? -8.058 6.314 15.541 1.00 95.06 90 LYS A CA 1
ATOM 720 C C . LYS A 1 90 ? -7.319 7.654 15.495 1.00 95.06 90 LYS A C 1
ATOM 722 O O . LYS A 1 90 ? -7.038 8.147 14.407 1.00 95.06 90 LYS A O 1
ATOM 727 N N . LYS A 1 91 ? -6.931 8.208 16.651 1.00 95.75 91 LYS A N 1
ATOM 728 C CA . LYS A 1 91 ? -6.139 9.453 16.733 1.00 95.75 91 LYS A CA 1
ATOM 729 C C . LYS A 1 91 ? -4.787 9.321 16.021 1.00 95.75 91 LYS A C 1
ATOM 731 O O . LYS A 1 91 ? -4.420 10.194 15.241 1.00 95.75 91 LYS A O 1
ATOM 736 N N . LYS A 1 92 ? -4.067 8.212 16.234 1.00 95.94 92 LYS A N 1
ATOM 737 C CA . LYS A 1 92 ? -2.782 7.942 15.559 1.00 95.94 92 LYS A CA 1
ATOM 738 C C . LYS A 1 92 ? -2.925 7.849 14.039 1.00 95.94 92 LYS A C 1
ATOM 740 O O . LYS A 1 92 ? -2.068 8.354 13.322 1.00 95.94 92 LYS A O 1
ATOM 745 N N . LEU A 1 93 ? -3.989 7.214 13.550 1.00 95.94 93 LEU A N 1
ATOM 746 C CA . LEU A 1 93 ? -4.252 7.081 12.115 1.00 95.94 93 LEU A CA 1
ATOM 747 C C . LEU A 1 93 ? -4.586 8.421 11.467 1.00 95.94 93 LEU A C 1
ATOM 749 O O . LEU A 1 93 ? -4.071 8.695 10.390 1.00 95.94 93 LEU A O 1
ATOM 753 N N . ILE A 1 94 ? -5.393 9.255 12.131 1.00 95.44 94 ILE A N 1
ATOM 754 C CA . ILE A 1 94 ? -5.717 10.606 11.655 1.00 95.44 94 ILE A CA 1
ATOM 755 C C . ILE A 1 94 ? -4.434 11.433 11.528 1.00 95.44 94 ILE A C 1
ATOM 757 O O . ILE A 1 94 ? -4.154 11.912 10.437 1.00 95.44 94 ILE A O 1
ATOM 761 N N . ASN A 1 95 ? -3.609 11.491 12.579 1.00 95.88 95 ASN A N 1
ATOM 762 C CA . ASN A 1 95 ? -2.338 12.233 12.566 1.00 95.88 95 ASN A CA 1
ATOM 763 C C . ASN A 1 95 ? -1.309 11.682 11.562 1.00 95.88 95 ASN A C 1
ATOM 765 O O . ASN A 1 95 ? -0.363 12.366 11.194 1.00 95.88 95 ASN A O 1
ATOM 769 N N . GLY A 1 96 ? -1.418 10.403 11.194 1.00 92.25 96 GLY A N 1
ATOM 770 C CA . GLY A 1 96 ? -0.545 9.779 10.200 1.00 92.25 96 GLY A CA 1
ATOM 771 C C . GLY A 1 96 ? -1.024 9.958 8.756 1.00 92.25 96 GLY A C 1
ATOM 772 O O . GLY A 1 96 ? -0.264 9.664 7.835 1.00 92.25 96 GLY A O 1
ATOM 773 N N . LEU A 1 97 ? -2.279 10.372 8.553 1.00 91.56 97 LEU A N 1
ATOM 774 C CA . LEU A 1 97 ? -2.912 10.554 7.242 1.00 91.56 97 LEU A CA 1
ATOM 775 C C . LEU A 1 97 ? -3.092 12.029 6.858 1.00 91.56 97 LEU A C 1
ATOM 777 O O . LEU A 1 97 ? -3.094 12.319 5.657 1.00 91.56 97 LEU A O 1
ATOM 781 N N . PHE A 1 98 ? -3.260 12.910 7.847 1.00 86.44 98 PHE A N 1
ATOM 782 C CA . PHE A 1 98 ? -3.492 14.351 7.725 1.00 86.44 98 PHE A CA 1
ATOM 783 C C . PHE A 1 98 ? -2.463 15.122 8.549 1.00 86.44 98 PHE A C 1
ATOM 785 O O . PHE A 1 98 ? -1.980 16.151 8.029 1.00 86.44 98 PHE A O 1
#

Foldseek 3Di:
DVVVVVVVVVVVVVVCVVVPPPDPDDPDDDDPDPPPPPPPDVVVVVVVVVVVVVVVVVVVVVVVLVVLVVVLVVLVPDPDDDDPVSVVSNVVSVVVND

Radius of gyration: 25.12 Å; chains: 1; bounding box: 44×43×71 Å